Protein AF-A0A5K0V9D8-F1 (afdb_monomer_lite)

Secondary structure (DSSP, 8-state):
-----S----PPPPPPTTB-TTSS-B--HHHHHHHHHHHHHHHHHHT--HHHHHHHHHHTT--

Radius of gyration: 21.09 Å; chains: 1; bounding box: 54×30×48 Å

Sequence (63 aa):
YVCGSKSGAMLEKPIRMGETPNGQNNLDIEAELRLVKKELKELQARGVEKTEETAAMKELGLK

Structure (mmCIF, N/CA/C/O backbone):
data_AF-A0A5K0V9D8-F1
#
_entry.id   AF-A0A5K0V9D8-F1
#
loop_
_atom_site.group_PDB
_atom_site.id
_atom_site.type_symbol
_atom_site.label_atom_id
_atom_site.label_alt_id
_atom_site.label_comp_id
_atom_site.label_asym_id
_atom_site.lab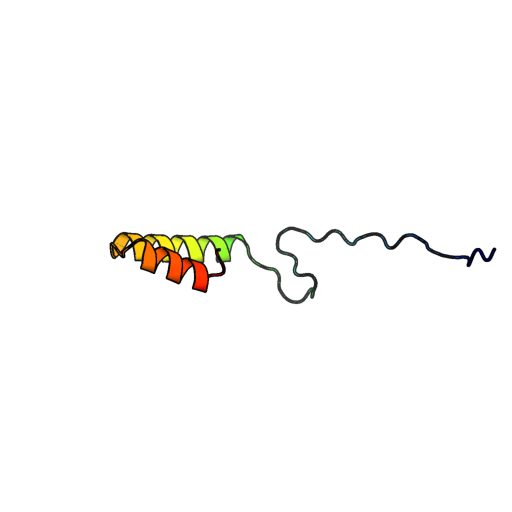el_entity_id
_atom_site.label_seq_id
_atom_site.pdbx_PDB_ins_code
_atom_site.Cartn_x
_atom_site.Cartn_y
_atom_site.Cartn_z
_atom_site.occupancy
_atom_site.B_iso_or_equiv
_atom_site.auth_seq_id
_atom_site.auth_comp_id
_atom_site.auth_asym_id
_atom_site.auth_atom_id
_atom_site.pdbx_PDB_model_num
ATOM 1 N N . TYR A 1 1 ? 40.291 18.435 -25.827 1.00 42.94 1 TYR A N 1
ATOM 2 C CA . TYR A 1 1 ? 38.853 18.357 -26.146 1.00 42.94 1 TYR A CA 1
ATOM 3 C C . TYR A 1 1 ? 38.655 17.094 -26.969 1.00 42.94 1 TYR A C 1
ATOM 5 O O . TYR A 1 1 ? 39.214 17.018 -28.054 1.00 42.94 1 TYR A O 1
ATOM 13 N N . VAL A 1 2 ? 38.006 16.061 -26.425 1.00 48.34 2 VAL A N 1
ATOM 14 C CA . VAL A 1 2 ? 37.800 14.779 -27.125 1.00 48.34 2 VAL A CA 1
ATOM 15 C C . VAL A 1 2 ? 36.300 14.555 -27.239 1.00 48.34 2 VAL A C 1
ATOM 17 O O . VAL A 1 2 ? 35.634 14.312 -26.239 1.00 48.34 2 VAL A O 1
ATOM 20 N N . CYS A 1 3 ? 35.768 14.677 -28.454 1.00 56.28 3 CYS A N 1
ATOM 21 C CA . CYS A 1 3 ? 34.392 14.317 -28.767 1.00 56.28 3 CYS A CA 1
ATOM 22 C C . CYS A 1 3 ? 34.399 12.875 -29.296 1.00 56.28 3 CYS A C 1
ATOM 24 O O . CYS A 1 3 ? 34.673 12.626 -30.470 1.00 56.28 3 CYS A O 1
ATOM 26 N N . GLY A 1 4 ? 34.193 11.914 -28.392 1.00 56.91 4 GLY A N 1
ATOM 27 C CA . GLY A 1 4 ? 34.011 10.507 -28.738 1.00 56.91 4 GLY A CA 1
ATOM 28 C C . GLY A 1 4 ? 32.705 10.335 -29.505 1.00 56.91 4 GLY A C 1
ATOM 29 O O . GLY A 1 4 ? 31.626 10.639 -29.005 1.00 56.91 4 GLY A O 1
ATOM 30 N N . SER A 1 5 ? 32.810 9.892 -30.751 1.00 61.62 5 SER A N 1
ATOM 31 C CA . SER A 1 5 ? 31.668 9.669 -31.627 1.00 61.62 5 SER A CA 1
ATOM 32 C C . SER A 1 5 ? 30.900 8.407 -31.221 1.00 61.62 5 SER A C 1
ATOM 34 O O . SER A 1 5 ? 31.481 7.326 -31.216 1.00 61.62 5 SER A O 1
ATOM 36 N N . LYS A 1 6 ? 29.584 8.575 -31.020 1.00 56.06 6 LYS A N 1
ATOM 37 C CA . LYS A 1 6 ? 28.455 7.641 -31.248 1.00 56.06 6 LYS A CA 1
ATOM 38 C C . LYS A 1 6 ? 27.561 7.328 -30.035 1.00 56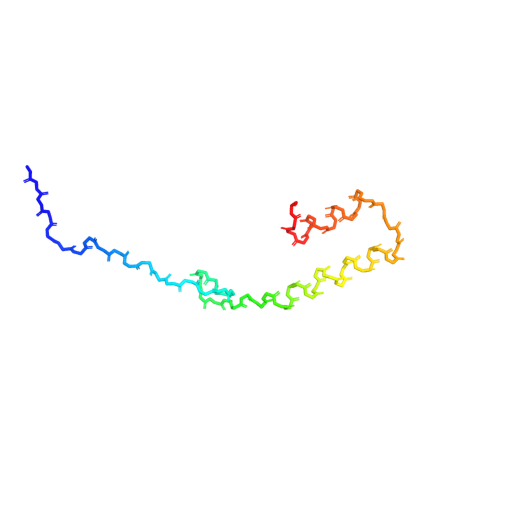.06 6 LYS A C 1
ATOM 40 O O . LYS A 1 6 ? 27.958 6.698 -29.062 1.00 56.06 6 LYS A O 1
ATOM 45 N N . SER A 1 7 ? 26.290 7.702 -30.246 1.00 56.81 7 SER A N 1
ATOM 46 C CA . SER A 1 7 ? 25.045 7.321 -29.555 1.00 56.81 7 SER A CA 1
ATOM 47 C C . SER A 1 7 ? 24.857 7.815 -28.116 1.00 56.81 7 SER A C 1
ATOM 49 O O . SER A 1 7 ? 24.610 7.046 -27.196 1.00 56.81 7 SER A O 1
ATOM 51 N N . GLY A 1 8 ? 24.866 9.141 -27.951 1.00 58.41 8 GLY A N 1
ATOM 52 C CA . GLY A 1 8 ? 24.384 9.844 -26.754 1.00 58.41 8 GLY A CA 1
ATOM 53 C C . GLY A 1 8 ? 22.855 9.893 -26.623 1.00 58.41 8 GLY A C 1
ATOM 54 O O . GLY A 1 8 ? 22.306 10.949 -26.340 1.00 58.41 8 GLY A O 1
ATOM 55 N N . ALA A 1 9 ? 22.164 8.776 -26.853 1.00 63.31 9 ALA A N 1
ATOM 56 C CA . ALA A 1 9 ? 20.739 8.659 -26.556 1.00 63.31 9 ALA A CA 1
ATOM 57 C C . ALA A 1 9 ? 20.412 7.212 -26.170 1.00 63.31 9 ALA A C 1
ATOM 59 O O . ALA A 1 9 ? 20.021 6.402 -27.010 1.00 63.31 9 ALA A O 1
ATOM 60 N N . MET A 1 10 ? 20.581 6.874 -24.889 1.00 62.56 10 MET A N 1
ATOM 61 C CA . MET A 1 10 ? 19.822 5.764 -24.316 1.00 62.56 10 MET A CA 1
ATOM 62 C C . MET A 1 10 ? 18.361 6.214 -24.290 1.00 62.56 10 MET A C 1
ATOM 64 O O . MET A 1 10 ? 17.974 6.985 -23.418 1.00 62.56 10 MET A O 1
ATOM 68 N N . LEU A 1 11 ? 17.566 5.800 -25.282 1.00 64.06 11 LEU A N 1
ATOM 69 C CA . LEU A 1 11 ? 16.117 5.946 -25.183 1.00 64.06 11 LEU A CA 1
ATOM 70 C C . LEU A 1 11 ? 15.645 5.085 -24.013 1.00 64.06 11 LEU A C 1
ATOM 72 O O . LEU A 1 11 ? 15.881 3.874 -23.991 1.00 64.06 11 LEU A O 1
ATOM 76 N N . GLU A 1 12 ? 14.975 5.714 -23.055 1.00 68.19 12 GLU A N 1
ATOM 77 C CA . GLU A 1 12 ? 14.281 4.996 -21.998 1.00 68.19 12 GLU A CA 1
ATOM 78 C C . GLU A 1 12 ? 13.238 4.076 -22.636 1.00 68.19 12 GLU A C 1
ATOM 80 O O . GLU A 1 12 ? 12.447 4.486 -23.492 1.00 68.19 12 GLU A O 1
ATOM 85 N N . LYS A 1 13 ? 13.256 2.799 -22.249 1.00 72.62 13 LYS A N 1
ATOM 86 C CA . LYS A 1 13 ? 12.181 1.885 -22.624 1.00 72.62 13 LYS A CA 1
ATOM 87 C C . LYS A 1 13 ? 10.961 2.261 -21.783 1.00 72.62 13 LYS A C 1
ATOM 89 O O . LYS A 1 13 ? 11.092 2.287 -20.559 1.00 72.62 13 LYS A O 1
ATOM 94 N N . PRO A 1 14 ? 9.799 2.544 -22.394 1.00 70.62 14 PRO A N 1
ATOM 95 C CA . PRO A 1 14 ? 8.599 2.815 -21.622 1.00 70.62 14 PRO A CA 1
ATOM 96 C C . PRO A 1 14 ? 8.223 1.550 -20.850 1.00 70.62 14 PRO A C 1
ATOM 98 O O . PRO A 1 14 ? 7.974 0.515 -21.462 1.00 70.62 14 PRO A O 1
ATOM 101 N N . ILE A 1 15 ? 8.201 1.645 -19.522 1.00 68.25 15 ILE A N 1
ATOM 102 C CA . ILE A 1 15 ? 7.672 0.603 -18.642 1.00 68.25 15 ILE A CA 1
ATOM 103 C C . ILE A 1 15 ? 6.181 0.891 -18.478 1.00 68.25 15 ILE A C 1
ATOM 105 O O . ILE A 1 15 ? 5.797 1.967 -18.012 1.00 68.25 15 ILE A O 1
ATOM 109 N N . ARG A 1 16 ? 5.326 -0.033 -18.912 1.00 71.56 16 ARG A N 1
ATOM 110 C CA . ARG A 1 16 ? 3.872 0.090 -18.756 1.00 71.56 16 ARG A CA 1
ATOM 111 C C . ARG A 1 16 ? 3.464 -0.212 -17.317 1.00 71.56 16 ARG A C 1
ATOM 113 O O . ARG A 1 16 ? 4.160 -0.907 -16.582 1.00 71.56 16 ARG A O 1
ATOM 120 N N . MET A 1 17 ? 2.297 0.282 -16.910 1.00 69.69 17 MET A N 1
ATOM 121 C CA . MET A 1 17 ? 1.715 -0.082 -15.617 1.00 69.69 17 MET A CA 1
ATOM 122 C C . MET A 1 17 ? 1.544 -1.604 -15.535 1.00 69.69 17 MET A C 1
ATOM 124 O O . MET A 1 17 ? 0.867 -2.191 -16.375 1.00 69.69 17 MET A O 1
ATOM 128 N N . GLY A 1 18 ? 2.174 -2.222 -14.536 1.00 67.31 18 GLY A N 1
ATOM 129 C CA . GLY A 1 18 ? 2.190 -3.675 -14.356 1.00 67.31 18 GLY A CA 1
ATOM 130 C C . GLY A 1 18 ? 3.401 -4.384 -14.978 1.00 67.31 18 GLY A C 1
ATOM 131 O O . GLY A 1 18 ? 3.584 -5.575 -14.740 1.00 67.31 18 GLY A O 1
ATOM 132 N N . GLU A 1 19 ? 4.267 -3.690 -15.723 1.00 67.50 19 GLU A N 1
ATOM 133 C CA . GLU A 1 19 ? 5.531 -4.263 -16.199 1.00 67.50 19 GLU A CA 1
ATOM 134 C C . GLU A 1 19 ? 6.605 -4.166 -15.112 1.00 67.50 19 GLU A C 1
ATOM 136 O O . GLU A 1 19 ? 6.890 -3.095 -14.573 1.00 67.50 19 GLU A O 1
ATOM 141 N N . THR A 1 20 ? 7.233 -5.299 -14.794 1.00 66.50 20 THR A N 1
ATOM 142 C CA . THR A 1 20 ? 8.420 -5.302 -13.938 1.00 66.50 20 THR A CA 1
ATOM 143 C C . THR A 1 20 ? 9.678 -5.070 -14.781 1.00 66.50 20 THR A C 1
ATOM 145 O O . THR A 1 20 ? 9.802 -5.646 -15.865 1.00 66.50 20 THR A O 1
ATOM 148 N N . PRO A 1 21 ? 10.667 -4.297 -14.290 1.00 61.94 21 PRO A N 1
ATOM 149 C CA . PRO A 1 21 ? 11.932 -4.065 -14.999 1.00 61.94 21 PRO A CA 1
ATOM 150 C C . PRO A 1 21 ? 12.699 -5.350 -15.356 1.00 61.94 21 PRO A C 1
ATOM 152 O O . PRO A 1 21 ? 13.512 -5.349 -16.277 1.00 61.94 21 PRO A O 1
ATOM 155 N N . ASN A 1 22 ? 12.422 -6.450 -14.645 1.00 66.06 22 ASN A N 1
ATOM 156 C CA . ASN A 1 22 ? 13.038 -7.756 -14.869 1.00 66.06 22 ASN A CA 1
ATOM 157 C C . ASN A 1 22 ? 12.328 -8.598 -15.945 1.00 66.06 22 ASN A C 1
ATOM 159 O O . ASN A 1 22 ? 12.806 -9.685 -16.257 1.00 66.06 22 ASN A O 1
ATOM 163 N N . GLY A 1 23 ? 11.200 -8.142 -16.507 1.00 59.81 23 GLY A N 1
ATOM 164 C CA . GLY A 1 23 ? 10.504 -8.785 -17.633 1.00 59.81 23 GLY A CA 1
ATOM 165 C C . GLY A 1 23 ? 9.912 -10.174 -17.361 1.00 59.81 23 GLY A C 1
ATOM 166 O O . GLY A 1 23 ? 9.330 -10.767 -18.263 1.00 59.81 23 GLY A O 1
ATOM 167 N N . GLN A 1 24 ? 10.065 -10.707 -16.14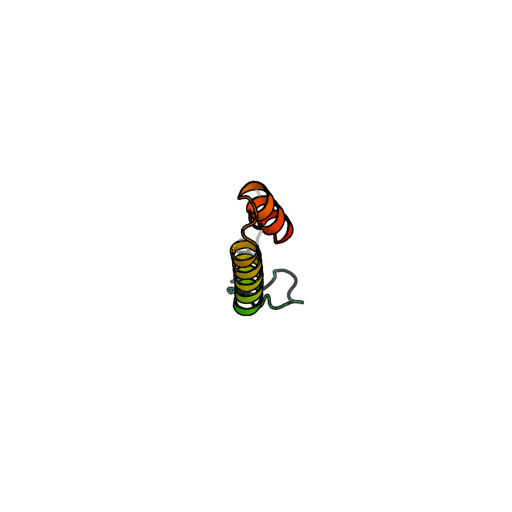8 1.00 60.78 24 GLN A N 1
ATOM 168 C CA . GLN A 1 24 ? 9.656 -12.070 -15.802 1.00 60.78 24 GLN A CA 1
ATOM 169 C C . GLN A 1 24 ? 8.250 -12.139 -15.205 1.00 60.78 24 GLN A C 1
ATOM 171 O O . GLN A 1 24 ? 7.567 -13.137 -15.411 1.00 60.78 24 GLN A O 1
ATOM 176 N N . ASN A 1 25 ? 7.789 -11.079 -14.533 1.00 60.25 25 ASN A N 1
ATOM 177 C CA . ASN A 1 25 ? 6.494 -11.080 -13.860 1.00 60.25 25 ASN A CA 1
ATOM 178 C C . ASN A 1 25 ? 5.677 -9.858 -14.286 1.00 60.25 25 ASN A C 1
ATOM 180 O O . ASN A 1 25 ? 6.067 -8.721 -14.017 1.00 60.25 25 A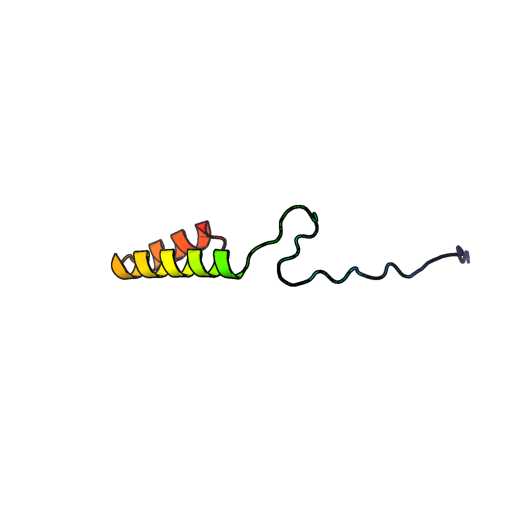SN A O 1
ATOM 184 N N . ASN A 1 26 ? 4.530 -10.087 -14.921 1.00 66.56 26 ASN A N 1
ATOM 185 C CA . ASN A 1 26 ? 3.505 -9.055 -15.025 1.00 66.56 26 ASN A CA 1
ATOM 186 C C . ASN A 1 26 ? 2.882 -8.903 -13.634 1.00 66.56 26 ASN A C 1
ATOM 188 O O . ASN A 1 26 ? 2.324 -9.861 -13.100 1.00 66.56 26 ASN A O 1
ATOM 192 N N . LEU A 1 27 ? 3.022 -7.727 -13.028 1.00 71.44 27 LEU A N 1
ATOM 193 C CA . LEU A 1 27 ? 2.354 -7.386 -11.781 1.00 71.44 27 LEU A CA 1
ATOM 194 C C . LEU A 1 27 ? 0.880 -7.115 -12.104 1.00 71.44 27 LEU A C 1
ATOM 196 O O . LEU A 1 27 ? 0.553 -6.094 -12.712 1.00 71.44 27 LEU A O 1
ATOM 200 N N . ASP A 1 28 ? -0.008 -8.029 -11.716 1.00 79.75 28 ASP A N 1
ATOM 201 C CA . ASP A 1 28 ? -1.450 -7.813 -11.833 1.00 79.75 28 ASP A CA 1
ATOM 202 C C . ASP A 1 28 ? -1.915 -6.871 -10.717 1.00 79.75 28 ASP A C 1
ATOM 204 O O . ASP A 1 28 ? -2.296 -7.281 -9.621 1.00 79.75 28 ASP A O 1
ATOM 208 N N . ILE A 1 29 ? -1.877 -5.575 -11.021 1.00 82.56 29 ILE A N 1
ATOM 209 C CA . ILE A 1 29 ? -2.281 -4.502 -10.108 1.00 82.56 29 ILE A CA 1
ATOM 210 C C . ILE A 1 29 ? -3.711 -4.722 -9.594 1.00 82.56 29 ILE A C 1
ATOM 212 O O . ILE A 1 29 ? -4.013 -4.392 -8.449 1.00 82.56 29 ILE A O 1
ATOM 216 N N . GLU A 1 30 ? -4.608 -5.276 -10.412 1.00 84.94 30 GLU A N 1
ATOM 217 C CA . GLU A 1 30 ? -5.999 -5.484 -10.018 1.00 84.94 30 GLU A CA 1
ATOM 218 C C . GLU A 1 30 ? -6.142 -6.650 -9.032 1.00 84.94 30 GLU A C 1
ATOM 220 O O . GLU A 1 30 ? -6.971 -6.596 -8.117 1.00 84.94 30 GLU A O 1
ATOM 225 N N . ALA A 1 31 ? -5.352 -7.712 -9.202 1.00 84.50 31 ALA A N 1
ATOM 226 C CA . ALA A 1 31 ? -5.281 -8.811 -8.243 1.00 84.50 31 ALA A CA 1
ATOM 227 C C . ALA A 1 31 ? -4.715 -8.342 -6.892 1.00 84.50 31 ALA A C 1
ATOM 229 O O . ALA A 1 31 ? -5.350 -8.572 -5.859 1.00 84.50 31 ALA A O 1
ATOM 230 N N . GLU A 1 32 ? -3.604 -7.600 -6.901 1.00 85.62 32 GLU A N 1
ATOM 231 C CA . GLU A 1 32 ? -2.982 -7.048 -5.688 1.00 85.62 32 GLU A CA 1
ATOM 232 C C . GLU A 1 32 ? -3.942 -6.104 -4.942 1.00 85.62 32 GLU A C 1
ATOM 234 O O . GLU A 1 32 ? -4.150 -6.216 -3.731 1.00 85.62 32 GLU A O 1
ATOM 239 N N . LEU A 1 33 ? -4.634 -5.222 -5.673 1.00 86.75 33 LEU A N 1
ATOM 240 C CA . LEU A 1 33 ? -5.613 -4.303 -5.089 1.00 86.75 33 LEU A CA 1
ATOM 241 C C . LEU A 1 33 ? -6.805 -5.045 -4.462 1.00 86.75 33 LEU A C 1
ATOM 243 O O . LEU A 1 33 ? -7.350 -4.611 -3.442 1.00 86.75 33 LEU A O 1
ATOM 247 N N . ARG A 1 34 ? -7.248 -6.151 -5.075 1.00 89.88 34 ARG A N 1
ATOM 248 C CA . ARG A 1 34 ? -8.319 -6.996 -4.528 1.00 89.88 34 ARG A CA 1
ATOM 249 C C . ARG A 1 34 ? -7.886 -7.682 -3.239 1.00 89.88 34 ARG A C 1
ATOM 251 O O . ARG A 1 34 ? -8.695 -7.741 -2.313 1.00 89.88 34 ARG A O 1
ATOM 258 N N . LEU A 1 35 ? -6.643 -8.152 -3.171 1.00 88.62 35 LEU A N 1
ATOM 259 C CA . LEU A 1 35 ? -6.090 -8.810 -1.991 1.00 88.62 35 LEU A CA 1
ATOM 260 C C . LEU A 1 35 ? -6.056 -7.853 -0.795 1.00 88.62 35 LEU A C 1
ATOM 262 O O . LEU A 1 35 ? -6.662 -8.149 0.233 1.00 88.62 35 LEU A O 1
ATOM 266 N N . VAL A 1 36 ? -5.488 -6.657 -0.975 1.00 87.81 36 VAL A N 1
ATOM 267 C CA . VAL A 1 36 ? -5.447 -5.613 0.065 1.00 87.81 36 VAL A CA 1
ATOM 268 C C . VAL A 1 36 ? -6.851 -5.229 0.536 1.00 87.81 36 VAL A C 1
ATOM 270 O O . VAL A 1 36 ? -7.113 -5.146 1.733 1.00 87.81 36 VAL A O 1
ATOM 273 N N . LYS A 1 37 ? -7.796 -5.012 -0.389 1.00 88.50 37 LYS A N 1
ATOM 274 C CA . LYS A 1 37 ? -9.180 -4.651 -0.028 1.00 88.50 37 LYS A CA 1
ATOM 275 C C . LYS A 1 37 ? -9.894 -5.751 0.752 1.00 88.50 37 LYS A C 1
ATOM 277 O O . LYS A 1 37 ? -10.768 -5.442 1.561 1.00 88.50 37 LYS A O 1
ATOM 282 N N . LYS A 1 38 ? -9.589 -7.017 0.465 1.00 90.31 38 LYS A N 1
ATOM 283 C CA . LYS A 1 38 ? -10.163 -8.158 1.177 1.00 90.31 38 LYS A CA 1
ATOM 284 C C . LYS A 1 38 ? -9.627 -8.215 2.607 1.00 90.31 38 LYS A C 1
ATOM 286 O O . LYS A 1 38 ? -10.434 -8.225 3.528 1.00 90.31 38 LYS A O 1
ATOM 291 N N . GLU A 1 39 ? -8.309 -8.154 2.770 1.00 87.50 39 GLU A N 1
ATOM 292 C CA . GLU A 1 39 ? -7.627 -8.063 4.070 1.00 87.50 39 GLU A CA 1
ATOM 293 C C . GLU A 1 39 ? -8.173 -6.902 4.913 1.00 87.50 39 GLU A C 1
ATOM 295 O O . GLU A 1 39 ? -8.645 -7.104 6.029 1.00 87.50 39 GLU A O 1
ATOM 300 N N . LEU A 1 40 ? -8.256 -5.698 4.336 1.00 86.88 40 LEU A N 1
ATOM 301 C CA . LEU A 1 40 ? -8.806 -4.519 5.010 1.00 86.88 40 LEU A CA 1
ATOM 302 C C . LEU A 1 40 ? -10.241 -4.747 5.510 1.00 86.88 40 LEU A C 1
ATOM 304 O O . LEU A 1 40 ? -10.575 -4.389 6.636 1.00 86.88 40 LEU A O 1
ATOM 308 N N . LYS A 1 41 ? -11.101 -5.355 4.684 1.00 89.00 41 LYS A N 1
ATOM 309 C CA . LYS A 1 41 ? -12.480 -5.675 5.078 1.00 89.00 41 LYS A CA 1
ATOM 310 C C . LYS A 1 41 ? -12.535 -6.709 6.195 1.00 89.00 41 LYS A C 1
ATOM 312 O O . LYS A 1 41 ? -13.395 -6.598 7.063 1.00 89.00 41 LYS A O 1
ATOM 317 N N . GLU A 1 42 ? -11.659 -7.708 6.175 1.00 88.69 42 GLU A N 1
ATOM 318 C CA . GLU A 1 42 ? -11.586 -8.726 7.226 1.00 88.69 42 GLU A CA 1
ATOM 319 C C . GLU A 1 42 ? -11.111 -8.127 8.555 1.00 88.69 42 GLU A C 1
ATOM 321 O O . GLU A 1 42 ? -11.701 -8.415 9.596 1.00 88.69 42 GLU A O 1
ATOM 326 N N . LEU A 1 43 ? -10.123 -7.230 8.523 1.00 86.81 43 LEU A N 1
ATOM 327 C CA . LEU A 1 43 ? -9.655 -6.484 9.694 1.00 86.81 43 LEU A CA 1
ATOM 328 C C . LEU A 1 43 ? -10.761 -5.574 10.250 1.00 86.81 43 LEU A C 1
ATOM 330 O O . LEU A 1 43 ? -11.080 -5.624 11.438 1.00 86.81 43 LEU A O 1
ATOM 334 N N . GLN A 1 44 ? -11.446 -4.824 9.386 1.00 85.56 44 GLN A N 1
ATOM 335 C CA . GLN A 1 44 ? -12.587 -3.997 9.793 1.00 85.56 44 GLN A CA 1
ATOM 336 C C . GLN A 1 44 ? -13.730 -4.831 10.385 1.00 85.56 44 GLN A C 1
ATOM 338 O O . GLN A 1 44 ? -14.324 -4.432 11.384 1.00 85.56 44 GLN A O 1
ATOM 343 N N . ALA A 1 45 ? -14.020 -6.006 9.816 1.00 88.00 45 ALA A N 1
ATOM 344 C CA . ALA A 1 45 ? -15.036 -6.919 10.338 1.00 88.00 45 ALA A CA 1
ATOM 345 C C . ALA A 1 45 ? -14.654 -7.514 11.702 1.00 88.00 45 ALA A C 1
ATOM 347 O O . ALA A 1 45 ? -15.533 -7.776 12.522 1.00 88.00 45 ALA A O 1
ATOM 348 N N . ARG A 1 46 ? -13.355 -7.710 11.961 1.00 86.19 46 ARG A N 1
ATOM 349 C CA . ARG A 1 46 ? -12.835 -8.126 13.273 1.00 86.19 46 ARG A CA 1
ATOM 350 C C . ARG A 1 46 ? -12.821 -6.992 14.299 1.00 86.19 46 ARG A C 1
ATOM 352 O O . ARG A 1 46 ? -12.678 -7.278 15.482 1.00 86.19 46 ARG A O 1
ATOM 359 N N . GLY A 1 47 ? -12.992 -5.739 13.870 1.00 82.56 47 GLY A N 1
ATOM 360 C CA . GLY A 1 47 ? -12.952 -4.577 14.755 1.00 82.56 47 GLY A CA 1
ATOM 361 C C . GLY A 1 47 ? -11.586 -4.384 15.415 1.00 82.56 47 GLY A C 1
ATOM 362 O O . GLY A 1 47 ? -11.533 -3.945 16.561 1.00 82.56 47 GLY A O 1
ATOM 363 N N . VAL A 1 48 ? -10.504 -4.760 14.722 1.00 82.56 48 VAL A N 1
ATOM 364 C CA . VAL A 1 48 ? -9.138 -4.596 15.239 1.00 82.56 48 VAL A CA 1
ATOM 365 C C . VAL A 1 48 ? -8.773 -3.127 15.414 1.00 82.56 48 VAL A C 1
ATOM 367 O O . VAL A 1 48 ? -9.294 -2.233 14.741 1.00 82.56 48 VAL A O 1
ATOM 370 N N . GLU A 1 49 ? -7.878 -2.877 16.364 1.00 84.56 49 GLU A N 1
ATOM 371 C CA . GLU A 1 49 ? -7.405 -1.535 16.660 1.00 84.56 49 GLU A CA 1
ATOM 372 C C . GLU A 1 49 ? -6.611 -0.978 15.464 1.00 84.56 49 GLU A C 1
ATOM 374 O O . GLU A 1 49 ? -5.951 -1.709 14.723 1.00 84.56 49 GLU A O 1
ATOM 379 N N . LYS A 1 50 ? -6.639 0.347 15.270 1.00 83.25 50 LYS A N 1
ATOM 380 C CA . LYS A 1 50 ? -5.933 1.010 14.155 1.00 83.25 50 LYS A CA 1
ATOM 381 C C . LYS A 1 50 ? -4.436 0.685 14.113 1.00 83.25 50 LYS A C 1
ATOM 383 O O . LYS A 1 50 ? -3.819 0.743 13.053 1.00 83.25 50 LYS A O 1
ATOM 388 N N . THR A 1 51 ? -3.845 0.382 15.263 1.00 85.06 51 THR A N 1
ATOM 389 C CA . THR A 1 51 ? -2.454 -0.059 15.426 1.00 85.06 51 THR A CA 1
ATOM 390 C C . THR A 1 51 ? -2.197 -1.385 14.710 1.00 85.06 51 THR A C 1
ATOM 392 O O . THR A 1 51 ? -1.235 -1.484 13.948 1.00 85.06 51 THR A O 1
ATOM 395 N N . GLU A 1 52 ? -3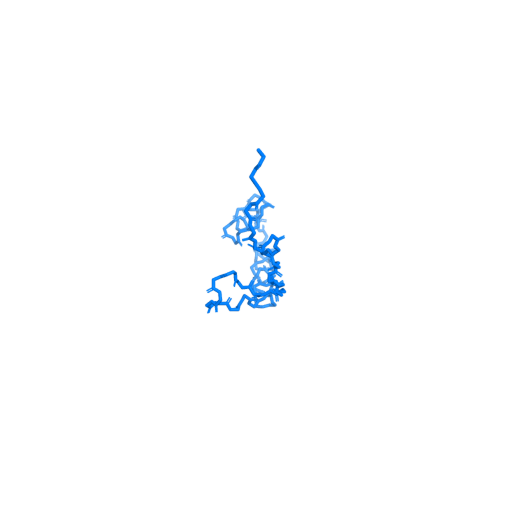.079 -2.367 14.889 1.00 84.56 52 GLU A N 1
ATOM 396 C CA . GLU A 1 52 ? -3.018 -3.676 14.234 1.00 84.56 52 GLU A CA 1
ATOM 397 C C . GLU A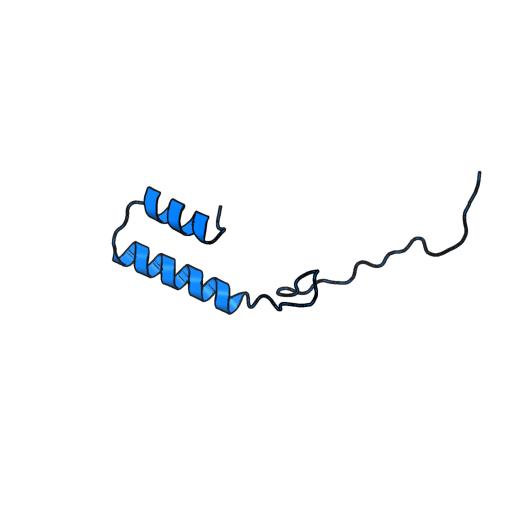 1 52 ? -3.369 -3.584 12.748 1.00 84.56 52 GLU A C 1
ATOM 399 O O . GLU A 1 52 ? -2.693 -4.196 11.926 1.00 84.56 52 GLU A O 1
ATOM 404 N N . GLU A 1 53 ? -4.349 -2.752 12.380 1.00 85.75 53 GLU A N 1
ATOM 405 C CA . GLU A 1 53 ? -4.656 -2.466 10.972 1.00 85.75 53 GLU A CA 1
ATOM 406 C C . GLU A 1 53 ? -3.424 -1.893 10.254 1.00 85.75 53 GLU A C 1
ATOM 408 O O . GLU A 1 53 ? -3.034 -2.370 9.192 1.00 85.75 53 GLU A O 1
ATOM 413 N N . THR A 1 54 ? -2.741 -0.925 10.869 1.00 85.81 54 THR A N 1
ATOM 414 C CA . THR A 1 54 ? -1.522 -0.324 10.303 1.00 85.81 54 THR A CA 1
ATOM 415 C C . THR A 1 54 ? -0.367 -1.329 10.232 1.00 85.81 54 THR A C 1
ATOM 417 O O . THR A 1 54 ? 0.431 -1.285 9.294 1.00 85.81 54 THR A O 1
ATOM 420 N N . ALA A 1 55 ? -0.257 -2.239 11.205 1.00 87.56 55 ALA A N 1
ATOM 421 C CA . ALA A 1 55 ? 0.747 -3.300 11.192 1.00 87.56 55 ALA A CA 1
ATOM 422 C C . ALA A 1 55 ? 0.507 -4.292 10.042 1.00 87.56 55 ALA A C 1
ATOM 424 O O . ALA A 1 55 ? 1.435 -4.564 9.283 1.00 87.56 55 ALA A O 1
ATOM 425 N N . ALA A 1 56 ? -0.734 -4.744 9.850 1.00 86.12 56 ALA A N 1
ATOM 426 C CA . ALA A 1 56 ? -1.109 -5.630 8.748 1.00 86.12 56 ALA A CA 1
ATOM 427 C C . ALA A 1 56 ? -0.902 -4.962 7.377 1.00 86.12 56 ALA A C 1
ATOM 429 O O . ALA A 1 56 ? -0.335 -5.555 6.461 1.00 86.12 56 ALA A O 1
ATOM 430 N N . MET A 1 57 ? -1.264 -3.681 7.239 1.00 87.62 57 MET A N 1
ATOM 431 C CA . MET A 1 57 ? -1.016 -2.924 6.004 1.00 87.62 57 MET A CA 1
ATOM 432 C C . MET A 1 57 ? 0.486 -2.787 5.703 1.00 87.62 57 MET A C 1
ATOM 434 O O . MET A 1 57 ? 0.888 -2.890 4.543 1.00 87.62 57 MET A O 1
ATOM 438 N N . LYS A 1 58 ? 1.331 -2.643 6.734 1.00 88.06 58 LYS A N 1
ATOM 439 C CA . LYS A 1 58 ? 2.795 -2.670 6.585 1.00 88.06 58 LYS A CA 1
ATOM 440 C C . LYS A 1 58 ? 3.325 -4.008 6.094 1.00 88.06 58 LYS A C 1
ATOM 442 O O . LYS A 1 58 ? 4.232 -4.008 5.263 1.00 88.06 58 LYS A O 1
ATOM 447 N N . GLU A 1 59 ? 2.786 -5.123 6.579 1.00 86.19 59 GLU A N 1
ATOM 448 C CA . GLU A 1 59 ? 3.160 -6.457 6.089 1.00 86.19 59 GLU A CA 1
ATOM 449 C C . GLU A 1 59 ? 2.790 -6.643 4.610 1.00 86.19 59 GLU A C 1
ATOM 451 O O . GLU A 1 59 ? 3.541 -7.265 3.862 1.00 86.19 59 GLU A O 1
ATOM 456 N N . LEU A 1 60 ? 1.705 -6.005 4.159 1.00 84.50 60 LEU A N 1
ATOM 457 C CA . LEU A 1 60 ? 1.296 -5.941 2.750 1.00 84.50 60 LEU A CA 1
ATOM 458 C C . LEU A 1 60 ? 2.097 -4.923 1.912 1.00 84.50 60 LEU A C 1
ATOM 460 O O . LEU A 1 60 ? 1.815 -4.732 0.731 1.00 84.50 60 LEU A O 1
ATOM 464 N N . GLY A 1 61 ? 3.098 -4.257 2.495 1.00 80.88 61 GLY A N 1
ATOM 465 C CA . GLY A 1 61 ? 3.960 -3.302 1.793 1.00 80.88 61 GLY A CA 1
ATOM 466 C C . GLY A 1 61 ? 3.378 -1.892 1.651 1.00 80.88 61 GLY A C 1
ATOM 467 O O . GLY A 1 61 ? 3.944 -1.072 0.924 1.00 80.88 61 GLY A O 1
ATOM 468 N N . LEU A 1 62 ? 2.283 -1.580 2.348 1.00 76.88 62 LEU A N 1
ATOM 469 C CA . LEU A 1 62 ? 1.703 -0.238 2.415 1.00 76.88 62 LEU A CA 1
ATOM 470 C C . LEU A 1 62 ? 2.324 0.518 3.599 1.00 76.88 62 LEU A C 1
ATOM 472 O O . LEU A 1 62 ? 2.385 0.005 4.715 1.00 76.88 62 LEU A O 1
ATOM 476 N N . LYS A 1 63 ? 2.846 1.721 3.348 1.00 55.25 63 LYS A N 1
ATOM 477 C CA . LYS A 1 63 ? 3.534 2.545 4.356 1.00 55.25 63 LYS A CA 1
ATOM 478 C C . LYS A 1 63 ? 2.614 3.547 5.030 1.00 55.25 63 LYS A C 1
ATOM 480 O O . LYS A 1 63 ? 1.794 4.154 4.309 1.00 55.25 63 LYS A O 1
#

Organism: NCBI:txid210225

Foldseek 3Di:
DDDDDDDPDPDDDDQDQQRDPVRPGRRPPVVLVVVLVVVLVVCVVVVDDVVVVVVVCVVSVHD

pLDDT: mean 75.42, std 12.58, range [42.94, 90.31]